Protein AF-A0A495WQ46-F1 (afdb_monomer_lite)

InterPro domains:
  IPR007436 Protein of unknown function DUF485 [PF04341] (13-100)
  IPR052959 Inner membrane-associated protein [PTHR38598] (6-103)

pLDDT: mean 81.89, std 11.12, range [49.69, 96.56]

Radius of gyration: 21.95 Å; chains: 1; bounding box: 47×29×58 Å

Structure (mmCIF, N/CA/C/O backbone):
data_AF-A0A495WQ46-F1
#
_entry.id   AF-A0A495WQ46-F1
#
loop_
_atom_site.group_PDB
_atom_site.id
_atom_site.type_symbol
_atom_site.label_atom_id
_atom_site.label_alt_id
_atom_site.label_comp_id
_atom_site.label_asym_id
_atom_site.label_entity_id
_atom_site.label_seq_id
_atom_site.pdbx_PDB_ins_code
_atom_site.Cartn_x
_atom_site.Cartn_y
_atom_site.Cartn_z
_atom_site.occupancy
_atom_site.B_iso_or_equiv
_atom_site.auth_seq_id
_atom_site.auth_comp_id
_atom_site.auth_asym_id
_atom_site.auth_atom_id
_atom_site.pdbx_PDB_model_num
ATOM 1 N N . MET A 1 1 ? -8.419 -18.572 33.344 1.00 51.59 1 MET A N 1
ATOM 2 C CA . MET A 1 1 ? -8.522 -18.480 31.866 1.00 51.59 1 MET A CA 1
ATOM 3 C C . MET A 1 1 ? -9.940 -18.219 31.324 1.00 51.59 1 MET A C 1
ATOM 5 O O . MET A 1 1 ? -10.036 -17.599 30.276 1.00 51.59 1 MET A O 1
ATOM 9 N N . GLN A 1 2 ? -11.040 -18.607 31.992 1.00 49.69 2 GLN A N 1
ATOM 10 C CA . GLN A 1 2 ? -12.401 -18.527 31.410 1.00 49.69 2 GLN A CA 1
ATOM 11 C C . GLN A 1 2 ? -13.018 -17.119 31.229 1.00 49.69 2 GLN A C 1
ATOM 13 O O . GLN A 1 2 ? -13.792 -16.928 30.295 1.00 49.69 2 GLN A O 1
ATOM 18 N N . LYS A 1 3 ? -12.662 -16.110 32.044 1.00 53.28 3 LYS A N 1
ATOM 19 C CA . LYS A 1 3 ? -13.235 -14.746 31.923 1.00 53.28 3 LYS A CA 1
ATOM 20 C C . LYS A 1 3 ? -12.936 -14.064 30.579 1.00 53.28 3 LYS A C 1
ATOM 22 O O . LYS A 1 3 ? -13.761 -13.303 30.086 1.00 53.28 3 LYS A O 1
ATOM 27 N N . HIS A 1 4 ? -11.786 -14.353 29.968 1.00 53.28 4 HIS A N 1
ATOM 28 C CA . HIS A 1 4 ? -11.413 -13.738 28.692 1.00 53.28 4 HIS A CA 1
ATOM 29 C C . HIS A 1 4 ? -12.224 -14.308 27.525 1.00 53.28 4 HIS A C 1
ATOM 31 O O . HIS A 1 4 ? -12.697 -13.541 26.697 1.00 53.28 4 HIS A O 1
ATOM 37 N N . ALA A 1 5 ? -12.450 -15.626 27.484 1.00 58.25 5 ALA A N 1
ATOM 38 C CA .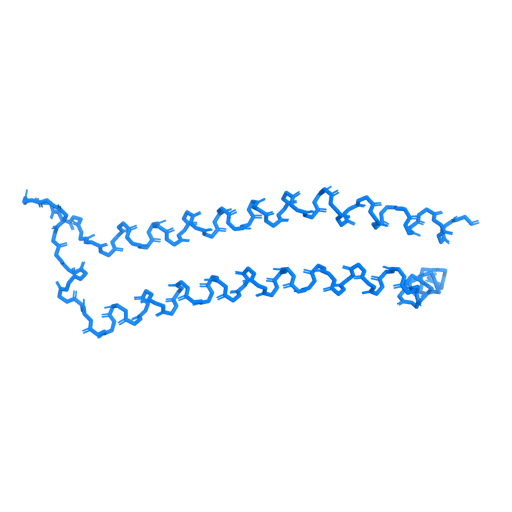 ALA A 1 5 ? -13.194 -16.272 26.400 1.00 58.25 5 ALA A CA 1
ATOM 39 C C . ALA A 1 5 ? -14.667 -15.825 26.344 1.00 58.25 5 ALA A C 1
ATOM 41 O O . ALA A 1 5 ? -15.176 -15.539 25.262 1.00 58.25 5 ALA A O 1
ATOM 42 N N . ALA A 1 6 ? -15.319 -15.685 27.505 1.00 59.06 6 ALA A N 1
ATOM 43 C CA . ALA A 1 6 ? -16.690 -15.178 27.594 1.00 59.06 6 ALA A CA 1
ATOM 44 C C . ALA A 1 6 ? -16.796 -13.712 27.129 1.00 59.06 6 ALA A C 1
ATOM 46 O O . ALA A 1 6 ? -17.683 -13.375 26.349 1.00 59.06 6 ALA A O 1
ATOM 47 N N . SER A 1 7 ? -15.834 -12.866 27.517 1.00 68.69 7 SER A N 1
ATOM 48 C CA . SER A 1 7 ? -15.785 -11.462 27.090 1.00 68.69 7 SER A CA 1
ATOM 49 C C . SER A 1 7 ? -15.496 -11.321 25.585 1.00 68.69 7 SER A C 1
ATOM 51 O O . SER A 1 7 ? -16.098 -10.487 24.913 1.00 68.69 7 SER A O 1
ATOM 53 N N . TYR A 1 8 ? -14.653 -12.189 25.010 1.00 68.06 8 TYR A N 1
ATOM 54 C CA . TYR A 1 8 ? -14.420 -12.233 23.561 1.00 68.06 8 TYR A CA 1
ATOM 55 C C . TYR A 1 8 ? -15.681 -12.604 22.776 1.00 68.06 8 TYR A C 1
ATOM 57 O O . TYR A 1 8 ? -15.971 -11.948 21.776 1.00 68.06 8 TYR A O 1
ATOM 65 N N . ALA A 1 9 ? -16.433 -13.618 23.216 1.00 72.62 9 ALA A N 1
ATOM 66 C CA . ALA A 1 9 ? -17.689 -14.008 22.574 1.00 72.62 9 ALA A CA 1
ATOM 67 C C . ALA A 1 9 ? -18.717 -12.860 22.607 1.00 72.62 9 ALA A C 1
ATOM 69 O O . ALA A 1 9 ? -19.277 -12.515 21.569 1.00 72.62 9 ALA A O 1
ATOM 70 N N . GLN A 1 10 ? -18.854 -12.181 23.750 1.00 71.44 10 GLN A N 1
ATOM 71 C CA . GLN A 1 10 ? -19.751 -11.030 23.924 1.00 71.44 10 GLN A CA 1
ATOM 72 C C . GLN A 1 10 ? -19.376 -9.823 23.047 1.00 71.44 10 GLN A C 1
ATOM 74 O O . GLN A 1 10 ? -20.253 -9.163 22.491 1.00 71.44 10 GLN A O 1
ATOM 79 N N . ILE A 1 11 ? -18.080 -9.538 22.869 1.00 71.00 11 ILE A N 1
ATOM 80 C CA . ILE A 1 11 ? -17.620 -8.488 21.940 1.00 71.00 11 ILE A CA 1
ATOM 81 C C . ILE A 1 11 ? -17.944 -8.876 20.494 1.00 71.00 11 ILE A C 1
ATOM 83 O O . ILE A 1 11 ? -18.343 -8.028 19.699 1.00 71.00 11 ILE A O 1
ATOM 87 N N . ARG A 1 12 ? -17.782 -10.156 20.145 1.00 71.25 12 ARG A N 1
ATOM 88 C CA . ARG A 1 12 ? -17.995 -10.660 18.784 1.00 71.25 12 ARG A CA 1
ATOM 89 C C . ARG A 1 12 ? -19.472 -10.697 18.393 1.00 71.25 12 ARG A C 1
ATOM 91 O O . ARG A 1 12 ? -19.781 -10.461 17.229 1.00 71.25 12 ARG A O 1
ATOM 98 N N . GLU A 1 13 ? -20.366 -10.969 19.335 1.00 76.94 13 GLU A N 1
ATOM 99 C CA . GLU A 1 13 ? -21.819 -10.948 19.116 1.00 76.94 13 GLU A CA 1
ATOM 100 C C . GLU A 1 13 ? -22.404 -9.529 19.112 1.00 76.94 13 GLU A C 1
ATOM 102 O O . GLU A 1 13 ? -23.535 -9.329 18.675 1.00 76.94 13 GLU A O 1
ATOM 107 N N . ASN A 1 14 ? -21.634 -8.516 19.528 1.00 76.38 14 ASN A N 1
ATOM 108 C CA . ASN A 1 14 ? -22.106 -7.139 19.525 1.00 76.38 14 ASN A CA 1
ATOM 109 C C . ASN A 1 14 ? -22.301 -6.622 18.078 1.00 76.38 14 ASN A C 1
ATOM 111 O O . ASN A 1 14 ? -21.327 -6.517 17.318 1.00 76.38 14 ASN A O 1
ATOM 115 N N . PRO A 1 15 ? -23.523 -6.212 17.684 1.00 78.94 15 PRO A N 1
ATOM 116 C CA . PRO A 1 15 ? -23.812 -5.759 16.323 1.00 78.94 15 PRO A CA 1
ATOM 117 C C . PRO A 1 15 ? -23.015 -4.509 15.920 1.00 78.94 15 PRO A C 1
ATOM 119 O O . PRO A 1 15 ? -22.688 -4.344 14.743 1.00 78.94 15 PRO A O 1
ATOM 122 N N . ARG A 1 16 ? -22.619 -3.653 16.878 1.00 75.81 16 ARG A N 1
ATOM 123 C CA . ARG A 1 16 ? -21.731 -2.508 16.605 1.00 75.81 16 ARG A CA 1
ATOM 124 C C . ARG A 1 16 ? -20.320 -2.949 16.224 1.00 75.81 16 ARG A C 1
ATOM 126 O O . ARG A 1 16 ? -19.726 -2.364 15.323 1.00 75.81 16 ARG A O 1
ATOM 133 N N . PHE A 1 17 ? -19.800 -3.999 16.861 1.00 77.44 17 PHE A N 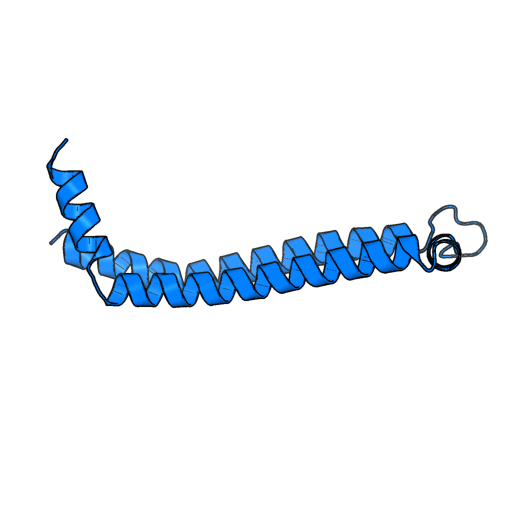1
ATOM 134 C CA . PHE A 1 17 ? -18.484 -4.546 16.533 1.00 77.44 17 PHE A CA 1
ATOM 135 C C . PHE A 1 17 ? -18.476 -5.183 15.140 1.00 77.44 17 PHE A C 1
ATOM 137 O O . PHE A 1 17 ? -17.560 -4.942 14.356 1.00 77.44 17 PHE A O 1
ATOM 144 N N . GLN A 1 18 ? -19.530 -5.923 14.788 1.00 80.12 18 GLN A N 1
ATOM 145 C CA . GLN A 1 18 ? -19.681 -6.504 13.450 1.00 80.12 18 GLN A CA 1
ATOM 146 C C . GLN A 1 18 ? -19.775 -5.428 12.355 1.00 80.12 18 GLN A C 1
ATOM 148 O O . GLN A 1 18 ? -19.094 -5.526 11.332 1.00 80.12 18 GLN A O 1
ATOM 153 N N . ALA A 1 19 ? -20.542 -4.355 12.586 1.00 82.81 19 ALA A N 1
ATOM 154 C CA . ALA A 1 19 ? -20.621 -3.225 11.660 1.00 82.81 19 ALA A CA 1
ATOM 155 C C . ALA A 1 19 ? -19.256 -2.534 11.467 1.00 82.81 19 ALA A C 1
ATOM 157 O O . ALA A 1 19 ? -18.873 -2.218 10.336 1.00 82.81 19 ALA A O 1
ATOM 158 N N . LEU A 1 20 ? -18.495 -2.355 12.552 1.00 81.19 20 LEU A N 1
ATOM 159 C CA . LEU A 1 20 ? -17.146 -1.790 12.524 1.00 81.19 20 LEU A CA 1
ATOM 160 C C . LEU A 1 20 ? -16.173 -2.667 11.716 1.00 81.19 20 LEU A C 1
ATOM 162 O O . LEU A 1 20 ? -15.461 -2.166 10.841 1.00 81.19 20 LEU A O 1
ATOM 166 N N . VAL A 1 21 ? -16.173 -3.984 11.955 1.00 83.50 21 VAL A N 1
ATOM 167 C CA . VAL A 1 21 ? -15.349 -4.943 11.199 1.00 83.50 21 VAL A CA 1
ATOM 168 C C . VAL A 1 21 ? -15.715 -4.925 9.714 1.00 83.50 21 VAL A C 1
ATOM 170 O O . VAL A 1 21 ? -14.819 -4.895 8.872 1.00 83.50 21 VAL A O 1
ATOM 173 N N . GLY A 1 22 ? -17.007 -4.872 9.380 1.00 83.12 22 GLY A N 1
ATOM 174 C CA . GLY A 1 22 ? -17.483 -4.779 7.999 1.00 83.12 22 GLY A CA 1
ATOM 175 C C . GLY A 1 22 ? -16.987 -3.522 7.280 1.00 83.12 22 GLY A C 1
ATOM 176 O O . GLY A 1 22 ? -16.436 -3.615 6.179 1.00 83.12 22 GLY A O 1
ATOM 177 N N . LYS A 1 23 ? -17.106 -2.347 7.916 1.00 83.75 23 LYS A N 1
ATOM 178 C CA . LYS A 1 23 ? -16.588 -1.081 7.366 1.00 83.75 23 LYS A CA 1
ATOM 179 C C . LYS A 1 23 ? -15.076 -1.144 7.143 1.00 83.75 23 LYS A C 1
ATOM 181 O O . LYS A 1 23 ? -14.599 -0.784 6.064 1.00 83.75 23 LYS A O 1
ATOM 186 N N . ARG A 1 24 ? -14.327 -1.635 8.138 1.00 85.94 24 ARG A N 1
ATOM 187 C CA . ARG A 1 24 ? -12.866 -1.759 8.055 1.00 85.94 24 ARG A CA 1
ATOM 188 C C . ARG A 1 24 ? -12.448 -2.713 6.942 1.00 85.94 24 ARG A C 1
ATOM 190 O O . ARG A 1 24 ? -11.581 -2.363 6.147 1.00 85.94 24 ARG A O 1
ATOM 197 N N . ASN A 1 25 ? -13.084 -3.881 6.850 1.00 86.81 25 ASN A N 1
ATOM 198 C CA . ASN A 1 25 ? -12.767 -4.876 5.829 1.00 86.81 25 ASN A CA 1
ATOM 199 C C . ASN A 1 25 ? -13.066 -4.368 4.423 1.00 86.81 25 ASN A C 1
ATOM 201 O O . ASN A 1 25 ? -12.234 -4.546 3.542 1.00 86.81 25 ASN A O 1
ATOM 205 N N . AR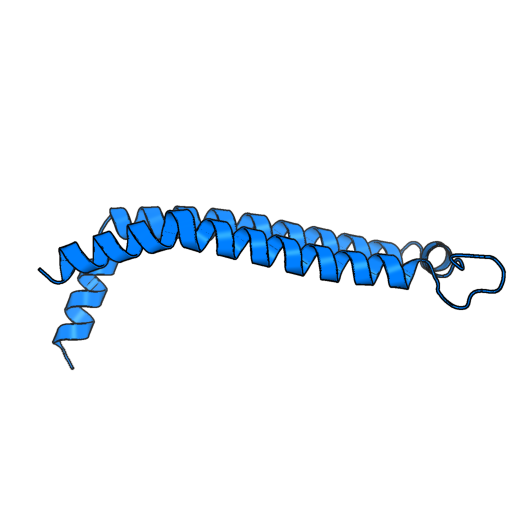G A 1 26 ? -14.200 -3.690 4.199 1.00 88.62 26 ARG A N 1
ATOM 206 C CA . ARG A 1 26 ? -14.512 -3.119 2.879 1.00 88.62 26 ARG A CA 1
ATOM 207 C C . ARG A 1 26 ? -13.455 -2.104 2.446 1.00 88.62 26 ARG A C 1
ATOM 209 O O . ARG A 1 26 ? -13.040 -2.100 1.291 1.00 88.62 26 ARG A O 1
ATOM 216 N N . TYR A 1 27 ? -13.001 -1.272 3.379 1.00 88.06 27 TYR A N 1
ATOM 217 C CA . TYR A 1 27 ? -11.963 -0.285 3.113 1.00 88.06 27 TYR A CA 1
ATOM 218 C C . TYR A 1 27 ? -10.594 -0.933 2.855 1.00 88.06 27 TYR A C 1
ATOM 220 O O . TYR A 1 27 ? -9.935 -0.614 1.868 1.00 88.06 27 TYR A O 1
ATOM 228 N N . ALA A 1 28 ? -10.198 -1.898 3.690 1.00 88.88 28 ALA A N 1
ATOM 229 C CA . ALA A 1 28 ? -8.965 -2.659 3.511 1.00 88.88 28 ALA A CA 1
ATOM 230 C C . ALA A 1 28 ? -8.956 -3.420 2.176 1.00 88.88 28 ALA A C 1
ATOM 232 O O . ALA A 1 28 ? -7.950 -3.419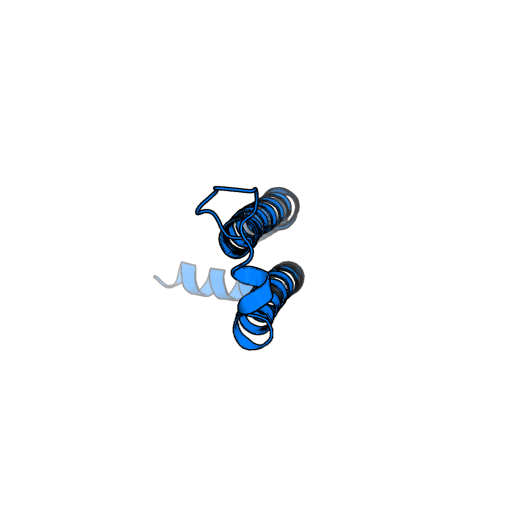 1.468 1.00 88.88 28 ALA A O 1
ATOM 233 N N . PHE A 1 29 ? -10.089 -4.017 1.800 1.00 92.56 29 PHE A N 1
ATOM 234 C CA . PHE A 1 29 ? -10.250 -4.725 0.536 1.00 92.56 29 PHE A CA 1
ATOM 235 C C . PHE A 1 29 ? -10.128 -3.782 -0.663 1.00 92.56 29 PHE A C 1
ATOM 237 O O . PHE A 1 29 ? -9.424 -4.107 -1.612 1.00 92.56 29 PHE A O 1
ATOM 244 N N . ALA A 1 30 ? -10.735 -2.592 -0.607 1.00 92.00 30 ALA A N 1
ATOM 245 C CA . ALA A 1 30 ? -10.613 -1.599 -1.674 1.00 92.00 30 ALA A CA 1
ATOM 246 C C . ALA A 1 30 ? -9.154 -1.154 -1.894 1.00 92.00 30 ALA A C 1
ATOM 248 O O . ALA A 1 30 ? -8.687 -1.109 -3.030 1.00 92.00 30 ALA A O 1
ATOM 249 N N . LEU A 1 31 ? -8.411 -0.881 -0.816 1.00 90.94 31 LEU A N 1
ATOM 250 C CA . LEU A 1 31 ? -6.990 -0.526 -0.912 1.00 90.94 31 LEU A CA 1
ATOM 251 C C . LEU A 1 31 ? -6.130 -1.699 -1.396 1.00 90.94 31 LEU A C 1
ATOM 253 O O . LEU A 1 31 ? -5.225 -1.503 -2.204 1.00 90.94 31 LEU A O 1
ATOM 257 N N . SER A 1 32 ? -6.440 -2.917 -0.946 1.00 91.81 32 SER A N 1
ATOM 258 C CA . SER A 1 32 ? -5.755 -4.134 -1.397 1.00 91.81 32 SER A CA 1
ATOM 259 C C . SER A 1 32 ? -5.971 -4.362 -2.891 1.00 91.81 32 SER A C 1
ATOM 261 O O . SER A 1 32 ? -5.009 -4.594 -3.617 1.00 91.81 32 SER A O 1
ATOM 263 N N . ALA A 1 33 ? -7.210 -4.222 -3.373 1.00 94.56 33 ALA A N 1
ATOM 264 C CA . ALA A 1 33 ? -7.529 -4.305 -4.793 1.00 94.56 33 ALA A CA 1
ATOM 265 C C . ALA A 1 33 ? -6.754 -3.255 -5.601 1.00 94.56 33 ALA A C 1
ATOM 267 O O . ALA A 1 33 ? -6.247 -3.563 -6.674 1.00 94.56 33 ALA A O 1
ATOM 268 N N . LEU A 1 34 ? -6.589 -2.041 -5.068 1.00 95.06 34 LEU A N 1
ATOM 269 C CA . LEU A 1 34 ? -5.827 -0.986 -5.734 1.00 95.06 34 LEU A CA 1
ATOM 270 C C . LEU A 1 34 ? -4.335 -1.335 -5.864 1.00 95.06 34 LEU A C 1
ATOM 272 O O . LEU A 1 34 ? -3.765 -1.155 -6.940 1.00 95.06 34 LEU A O 1
ATOM 276 N N . ILE A 1 35 ? -3.718 -1.889 -4.813 1.00 93.38 35 ILE A N 1
ATOM 277 C CA . ILE A 1 35 ? -2.332 -2.390 -4.869 1.00 93.38 35 ILE A CA 1
ATOM 278 C C . ILE A 1 35 ? -2.209 -3.523 -5.886 1.00 93.38 35 ILE A C 1
ATOM 280 O O . ILE A 1 35 ? -1.297 -3.502 -6.711 1.00 93.38 35 ILE A O 1
ATOM 284 N N . VAL A 1 36 ? -3.130 -4.489 -5.852 1.00 95.19 36 VAL A N 1
ATOM 285 C CA . VAL A 1 36 ? -3.147 -5.619 -6.790 1.00 95.19 36 VAL A CA 1
ATOM 286 C C . VAL A 1 36 ? -3.237 -5.111 -8.227 1.00 95.19 36 VAL A C 1
ATOM 288 O O . VAL A 1 36 ? -2.412 -5.487 -9.054 1.00 95.19 36 VAL A O 1
ATOM 291 N N . CYS A 1 37 ? -4.164 -4.198 -8.524 1.00 96.00 37 CYS A N 1
ATOM 292 C CA . CYS A 1 37 ? -4.293 -3.599 -9.851 1.00 96.00 37 CYS A CA 1
ATOM 293 C C . CYS A 1 37 ? -3.011 -2.882 -10.294 1.00 96.00 37 CYS A C 1
ATOM 295 O O . CYS A 1 37 ? -2.587 -3.053 -11.438 1.00 96.00 37 CYS A O 1
ATOM 297 N N . ALA A 1 38 ? -2.368 -2.115 -9.408 1.00 93.81 38 ALA A N 1
ATOM 298 C CA . ALA A 1 38 ? -1.111 -1.435 -9.718 1.00 93.81 38 ALA A CA 1
ATOM 299 C C . ALA A 1 38 ? 0.018 -2.434 -10.034 1.00 93.81 38 ALA A C 1
ATOM 301 O O . ALA A 1 38 ? 0.720 -2.278 -11.034 1.00 93.81 38 ALA A O 1
ATOM 302 N N . TYR A 1 39 ? 0.148 -3.496 -9.235 1.00 93.69 39 TYR A N 1
ATOM 303 C CA . TYR A 1 39 ? 1.144 -4.549 -9.443 1.00 93.69 39 TYR A CA 1
ATOM 304 C C . TYR A 1 39 ? 0.920 -5.318 -10.744 1.00 93.69 39 TYR A C 1
ATOM 306 O O . TYR A 1 39 ? 1.854 -5.496 -11.523 1.00 93.69 39 TYR A O 1
ATOM 314 N N . PHE A 1 40 ? -0.316 -5.745 -11.013 1.00 95.31 40 PHE A N 1
ATOM 315 C CA . PHE A 1 40 ? -0.642 -6.435 -12.260 1.00 95.31 40 PHE A CA 1
ATOM 316 C C . PHE A 1 40 ? -0.406 -5.537 -13.470 1.00 95.31 40 PHE A C 1
ATOM 318 O O . PHE A 1 40 ? 0.162 -6.000 -14.452 1.00 95.31 40 PHE A O 1
ATOM 325 N N . SER A 1 41 ? -0.759 -4.252 -13.387 1.00 92.31 41 SER A N 1
ATOM 326 C CA . SER A 1 41 ? -0.483 -3.291 -14.462 1.00 92.31 41 SER A CA 1
ATOM 327 C C . SER A 1 41 ? 1.012 -3.210 -14.769 1.00 92.31 41 SER A C 1
ATOM 329 O O . SER A 1 41 ? 1.398 -3.226 -15.933 1.00 92.31 41 SER A O 1
ATOM 331 N N . TYR A 1 42 ? 1.859 -3.188 -13.737 1.00 90.81 42 TYR A N 1
ATOM 332 C CA . TYR A 1 42 ? 3.314 -3.180 -13.889 1.00 90.81 42 TYR A CA 1
ATOM 333 C C . TYR A 1 42 ? 3.855 -4.473 -14.505 1.00 90.81 42 TYR A C 1
ATOM 335 O O . TYR A 1 42 ? 4.621 -4.418 -15.464 1.00 90.81 42 TYR A O 1
ATOM 343 N N . ILE A 1 43 ? 3.411 -5.633 -14.013 1.00 92.56 43 ILE A N 1
ATOM 344 C CA . ILE A 1 43 ? 3.810 -6.942 -14.553 1.00 92.56 43 ILE A CA 1
ATOM 345 C C . ILE A 1 43 ? 3.396 -7.071 -16.024 1.00 92.56 43 ILE A C 1
ATOM 347 O O . ILE A 1 43 ? 4.196 -7.498 -16.853 1.00 92.56 43 ILE A O 1
ATOM 351 N N . LEU A 1 44 ? 2.171 -6.663 -16.364 1.00 92.88 44 LEU A N 1
ATOM 352 C CA . LEU A 1 44 ? 1.675 -6.658 -17.741 1.00 92.88 44 LEU A CA 1
ATOM 353 C C . LEU A 1 44 ? 2.521 -5.737 -18.629 1.00 92.88 44 LEU A C 1
ATOM 355 O O . LEU A 1 44 ? 2.860 -6.115 -19.748 1.00 92.88 44 LEU A O 1
ATOM 359 N N . LEU A 1 45 ? 2.910 -4.557 -18.137 1.00 90.00 45 LEU A N 1
ATOM 360 C CA . LEU A 1 45 ? 3.770 -3.638 -18.884 1.00 90.00 45 LEU A CA 1
ATOM 361 C C . LEU A 1 45 ? 5.145 -4.253 -19.178 1.00 90.00 45 LEU A C 1
ATOM 363 O O . LEU A 1 45 ? 5.606 -4.182 -20.316 1.00 90.00 45 LEU A O 1
ATOM 367 N N . ILE A 1 46 ? 5.754 -4.912 -18.185 1.00 87.94 46 ILE A N 1
ATOM 368 C CA . ILE A 1 46 ? 7.025 -5.635 -18.348 1.00 87.94 46 ILE A CA 1
ATOM 369 C C . ILE A 1 46 ? 6.877 -6.753 -19.383 1.00 87.94 46 ILE A C 1
ATOM 371 O O . ILE A 1 46 ? 7.728 -6.898 -20.256 1.00 87.94 46 ILE A O 1
ATOM 375 N N . ALA A 1 47 ? 5.801 -7.537 -19.293 1.00 91.25 47 ALA A N 1
ATOM 376 C CA . ALA A 1 47 ? 5.602 -8.716 -20.129 1.00 91.25 47 ALA A CA 1
ATOM 377 C C . ALA A 1 47 ? 5.297 -8.369 -21.596 1.00 91.25 47 ALA A C 1
ATOM 379 O O . ALA A 1 47 ? 5.830 -9.001 -22.503 1.00 91.25 47 ALA A O 1
ATOM 380 N N . PHE A 1 48 ? 4.444 -7.370 -21.845 1.00 91.06 48 PHE A N 1
ATOM 381 C CA . PHE A 1 48 ? 3.969 -7.038 -23.194 1.00 91.06 48 PHE A CA 1
ATOM 382 C C . PHE A 1 48 ? 4.757 -5.919 -23.883 1.00 91.06 48 PHE A C 1
ATOM 384 O O . PHE A 1 48 ? 4.651 -5.757 -25.106 1.00 91.06 48 PHE A O 1
ATOM 391 N N . ARG A 1 49 ? 5.478 -5.089 -23.118 1.00 88.06 49 ARG A N 1
ATOM 392 C CA . ARG A 1 49 ? 6.212 -3.915 -23.618 1.00 88.06 49 ARG A CA 1
ATOM 393 C C . ARG A 1 49 ? 7.586 -3.746 -22.939 1.00 88.06 49 ARG A C 1
ATOM 395 O O . ARG A 1 49 ? 7.903 -2.639 -22.490 1.00 88.06 49 ARG A O 1
ATOM 402 N N . PRO A 1 50 ? 8.441 -4.787 -22.923 1.00 82.00 50 PRO A N 1
ATOM 403 C CA . PRO A 1 50 ? 9.770 -4.695 -22.317 1.00 82.00 50 PRO A CA 1
ATOM 404 C C . PRO A 1 50 ? 10.629 -3.604 -22.973 1.00 82.00 50 PRO A C 1
ATOM 406 O O . PRO A 1 50 ? 11.297 -2.851 -22.269 1.00 82.00 50 PRO A O 1
ATOM 409 N N . ASP A 1 51 ? 10.525 -3.422 -24.295 1.00 81.94 51 ASP A N 1
ATOM 410 C CA . ASP A 1 51 ? 11.272 -2.392 -25.034 1.00 81.94 51 ASP A CA 1
ATOM 411 C C . ASP A 1 51 ? 10.929 -0.972 -24.584 1.00 81.94 51 ASP A C 1
ATOM 413 O O . ASP A 1 51 ? 11.765 -0.074 -24.628 1.00 81.94 51 ASP A O 1
ATOM 417 N N . TRP A 1 52 ? 9.684 -0.750 -24.153 1.00 79.69 52 TRP A N 1
ATOM 418 C CA . TRP A 1 52 ? 9.232 0.547 -23.660 1.00 79.69 52 TRP A CA 1
ATOM 419 C C . TRP A 1 52 ? 9.800 0.822 -22.267 1.00 79.69 52 TRP A C 1
ATOM 421 O O . TRP A 1 52 ? 10.234 1.937 -21.992 1.00 79.69 52 TRP A O 1
ATOM 431 N N . MET A 1 53 ? 9.872 -0.206 -21.418 1.00 79.56 53 MET A N 1
ATOM 432 C CA . MET A 1 53 ? 10.477 -0.105 -20.087 1.00 79.56 53 MET A CA 1
ATOM 433 C C . MET A 1 53 ? 12.002 -0.026 -20.121 1.00 79.56 53 MET A C 1
ATOM 435 O O . MET A 1 53 ? 12.585 0.556 -19.210 1.00 79.56 53 MET A O 1
ATOM 439 N N . ALA A 1 54 ? 12.635 -0.559 -21.169 1.00 78.88 54 ALA A N 1
ATOM 440 C CA . ALA A 1 54 ? 14.075 -0.491 -21.399 1.00 78.88 54 ALA A CA 1
ATOM 441 C C . ALA A 1 54 ? 14.547 0.875 -21.927 1.00 78.88 54 ALA A C 1
ATOM 443 O O . ALA A 1 54 ? 15.752 1.121 -21.977 1.00 78.88 54 ALA A O 1
ATOM 444 N N . ARG A 1 55 ? 13.628 1.780 -22.300 1.00 81.69 55 ARG A N 1
ATOM 445 C CA . ARG A 1 55 ? 14.005 3.113 -22.783 1.00 81.69 55 ARG A CA 1
ATOM 446 C C . ARG A 1 55 ? 14.721 3.890 -21.676 1.00 81.69 55 ARG A C 1
ATOM 448 O O . ARG A 1 55 ? 14.187 3.978 -20.563 1.00 81.69 55 ARG A O 1
ATOM 455 N N . PRO A 1 56 ? 15.897 4.468 -21.968 1.00 81.62 56 PRO A N 1
ATOM 456 C CA . PRO A 1 56 ? 16.608 5.301 -21.014 1.00 81.62 56 PRO A CA 1
ATOM 457 C C . PRO A 1 56 ? 15.814 6.582 -20.746 1.00 81.62 56 PRO A C 1
ATOM 459 O O . PRO A 1 56 ? 15.199 7.150 -21.650 1.00 81.62 56 PRO A O 1
ATOM 462 N N . LEU A 1 57 ? 15.826 7.032 -19.493 1.00 76.12 57 LEU A N 1
ATOM 463 C CA . LEU A 1 57 ? 15.081 8.213 -19.048 1.00 76.12 57 LEU A CA 1
ATOM 464 C C . LEU A 1 57 ? 15.648 9.521 -19.634 1.00 76.12 57 LEU A C 1
ATOM 466 O O . LEU A 1 57 ? 14.910 10.478 -19.849 1.00 76.12 57 LEU A O 1
ATOM 470 N N . ALA A 1 58 ? 16.954 9.547 -19.910 1.00 75.12 58 ALA A N 1
ATOM 471 C CA . ALA A 1 58 ? 17.667 10.645 -20.553 1.00 75.12 58 ALA A CA 1
ATOM 472 C C . ALA A 1 58 ? 18.814 10.102 -21.422 1.00 75.12 58 ALA A C 1
ATOM 474 O O . ALA A 1 58 ? 19.318 9.000 -21.184 1.00 75.12 58 ALA A O 1
ATOM 475 N N . ALA A 1 59 ? 19.240 10.875 -22.426 1.00 69.81 59 ALA A N 1
ATOM 476 C CA . ALA A 1 59 ? 20.353 10.496 -23.294 1.00 69.81 59 ALA A CA 1
ATOM 477 C C . ALA A 1 59 ? 21.639 10.289 -22.468 1.00 69.81 59 ALA A C 1
ATOM 479 O O . ALA A 1 59 ? 22.066 11.186 -21.746 1.00 69.81 59 ALA A O 1
ATOM 480 N N . GLY A 1 60 ? 22.235 9.094 -22.559 1.00 71.31 60 GLY A N 1
ATOM 481 C CA . GLY A 1 60 ? 23.443 8.712 -21.814 1.00 71.31 60 GLY A CA 1
ATOM 482 C C . GLY A 1 60 ? 23.204 8.143 -20.408 1.00 71.31 60 GLY A C 1
ATOM 483 O O . GLY A 1 60 ? 24.166 7.790 -19.731 1.00 71.31 60 GLY A O 1
ATOM 484 N N . MET A 1 61 ? 21.952 8.022 -19.958 1.00 76.00 61 MET A N 1
ATOM 485 C CA . MET A 1 61 ? 21.626 7.492 -18.631 1.00 76.00 61 MET A CA 1
ATOM 486 C C . MET A 1 61 ? 21.375 5.977 -18.671 1.00 76.00 61 MET A C 1
ATOM 488 O O . MET A 1 61 ? 20.684 5.479 -19.556 1.00 76.00 61 MET A O 1
ATOM 492 N N . THR A 1 62 ? 21.881 5.241 -17.677 1.00 74.75 62 THR A N 1
ATOM 493 C CA . THR A 1 62 ? 21.619 3.796 -17.503 1.00 74.75 62 THR A CA 1
ATOM 494 C C . THR A 1 62 ? 20.283 3.503 -16.811 1.00 74.75 62 THR A C 1
ATOM 496 O O . THR A 1 62 ? 19.836 2.357 -16.794 1.00 74.75 62 THR A O 1
ATOM 499 N N . ILE A 1 63 ? 19.629 4.528 -16.248 1.00 75.19 63 ILE A N 1
ATOM 500 C CA . ILE A 1 63 ? 18.308 4.406 -15.624 1.00 75.19 63 ILE A CA 1
ATOM 501 C C . ILE A 1 63 ? 17.248 4.316 -16.721 1.00 75.19 63 ILE A C 1
ATOM 503 O O . ILE A 1 63 ? 17.045 5.252 -17.498 1.00 75.19 63 ILE A O 1
ATOM 507 N N . ASN A 1 64 ? 16.559 3.183 -16.752 1.00 84.00 64 ASN A N 1
ATOM 508 C CA . ASN A 1 64 ? 15.458 2.915 -17.662 1.00 84.00 64 ASN A CA 1
ATOM 509 C C . ASN A 1 64 ? 14.108 3.301 -17.028 1.00 84.00 64 ASN A C 1
ATOM 511 O O . ASN A 1 64 ? 13.994 3.432 -15.807 1.00 84.00 64 ASN A O 1
ATOM 515 N N . LEU A 1 65 ? 13.075 3.495 -17.853 1.00 83.81 65 LEU A N 1
ATOM 516 C CA . LEU A 1 65 ? 11.725 3.872 -17.400 1.00 83.81 65 LEU A CA 1
ATOM 517 C C . LEU A 1 65 ? 11.122 2.887 -16.384 1.00 83.81 65 LEU A C 1
ATOM 519 O O . LEU A 1 65 ? 10.251 3.270 -15.601 1.00 83.81 65 LEU A O 1
ATOM 523 N N . GLY A 1 66 ? 11.596 1.639 -16.357 1.00 83.62 66 GLY A N 1
ATOM 524 C CA . GLY A 1 66 ? 11.151 0.647 -15.384 1.00 83.62 66 GLY A CA 1
ATOM 525 C C . GLY A 1 66 ? 11.456 1.004 -13.931 1.00 83.62 66 GLY A C 1
ATOM 526 O O . GLY A 1 66 ? 10.606 0.780 -13.069 1.00 83.62 66 GLY A O 1
ATOM 527 N N . ILE A 1 67 ? 12.608 1.621 -13.653 1.00 86.75 67 ILE A N 1
ATOM 528 C CA . ILE A 1 67 ? 13.009 1.969 -12.282 1.00 86.75 67 ILE A CA 1
ATOM 529 C C . ILE A 1 67 ? 12.068 3.025 -11.668 1.00 86.75 67 ILE A C 1
ATOM 531 O O . ILE A 1 67 ? 11.529 2.763 -10.589 1.00 86.75 67 ILE A O 1
ATOM 535 N N . PRO A 1 68 ? 11.785 4.174 -12.320 1.00 88.31 68 PRO A N 1
ATOM 536 C CA . PRO A 1 68 ? 10.798 5.132 -11.822 1.00 88.31 68 PRO A CA 1
ATOM 537 C C . PRO A 1 68 ? 9.401 4.537 -11.637 1.00 88.31 68 PRO A C 1
ATOM 539 O O . PRO A 1 68 ? 8.732 4.864 -10.661 1.00 88.31 68 PRO A O 1
ATOM 542 N N . PHE A 1 69 ? 8.960 3.648 -12.533 1.00 88.81 69 PHE A N 1
ATOM 543 C CA . PHE A 1 69 ? 7.666 2.975 -12.395 1.00 88.81 69 PHE A CA 1
ATOM 544 C C . PHE A 1 69 ? 7.616 2.077 -11.155 1.00 88.81 69 PHE A C 1
ATOM 546 O O . PHE A 1 69 ? 6.677 2.177 -10.365 1.00 88.81 69 PHE A O 1
ATOM 553 N N . GLY A 1 70 ? 8.642 1.246 -10.946 1.00 89.00 70 GLY A N 1
ATOM 554 C CA . GLY A 1 70 ? 8.756 0.415 -9.748 1.00 89.00 70 GLY A CA 1
ATOM 555 C C . GLY A 1 70 ? 8.801 1.257 -8.470 1.00 89.00 70 GLY A C 1
ATOM 556 O O . GLY A 1 70 ? 8.072 0.983 -7.516 1.00 89.00 70 GLY A O 1
ATOM 557 N N . LEU A 1 71 ? 9.580 2.343 -8.472 1.00 93.50 71 LEU A N 1
ATOM 558 C CA . LEU A 1 71 ? 9.625 3.294 -7.360 1.00 93.50 71 LEU A CA 1
ATOM 559 C C . LEU A 1 71 ? 8.257 3.953 -7.116 1.00 93.50 71 LEU A C 1
ATOM 561 O O . LEU A 1 71 ? 7.843 4.110 -5.968 1.00 93.50 71 LEU A O 1
ATOM 565 N N . GLY A 1 72 ? 7.522 4.274 -8.180 1.00 93.50 72 GLY A N 1
ATOM 566 C CA . GLY A 1 72 ? 6.160 4.795 -8.107 1.00 93.50 72 GLY A CA 1
ATOM 567 C C . GLY A 1 72 ? 5.204 3.850 -7.376 1.00 93.50 72 GLY A C 1
ATOM 568 O O . GLY A 1 72 ? 4.416 4.306 -6.550 1.00 93.50 72 GLY A O 1
ATOM 569 N N . ILE A 1 73 ? 5.313 2.536 -7.595 1.00 93.75 73 ILE A N 1
ATOM 570 C CA . ILE A 1 73 ? 4.508 1.527 -6.881 1.00 93.75 73 ILE A CA 1
ATOM 571 C C . ILE A 1 73 ? 4.871 1.482 -5.396 1.00 93.75 73 ILE A C 1
ATOM 573 O O . ILE A 1 73 ? 3.981 1.363 -4.551 1.00 93.75 73 ILE A O 1
ATOM 577 N N . ILE A 1 74 ? 6.157 1.606 -5.055 1.00 94.06 74 ILE A N 1
ATOM 578 C CA . ILE A 1 74 ? 6.604 1.666 -3.656 1.00 94.06 74 ILE A CA 1
ATOM 579 C C . ILE A 1 74 ? 5.991 2.889 -2.970 1.00 94.06 74 ILE A C 1
ATOM 581 O O . ILE A 1 74 ? 5.351 2.754 -1.927 1.00 94.06 74 ILE A O 1
ATOM 585 N N . VAL A 1 75 ? 6.117 4.071 -3.581 1.00 96.56 75 VAL A N 1
ATOM 586 C CA . VAL A 1 75 ? 5.536 5.314 -3.053 1.00 96.56 75 VAL A CA 1
ATOM 587 C C . VAL A 1 75 ? 4.017 5.191 -2.920 1.00 96.56 75 VAL A C 1
ATOM 589 O O . VAL A 1 75 ? 3.468 5.520 -1.870 1.00 96.56 75 VAL A O 1
ATOM 592 N N . LEU A 1 76 ? 3.336 4.651 -3.934 1.00 94.81 76 LEU A N 1
ATOM 593 C CA . LEU A 1 76 ? 1.898 4.389 -3.896 1.00 94.81 76 LEU A CA 1
ATOM 594 C C . LEU A 1 76 ? 1.524 3.476 -2.720 1.00 94.81 76 LEU A C 1
ATOM 596 O O . LEU A 1 76 ? 0.591 3.775 -1.980 1.00 94.81 76 LEU A O 1
ATOM 600 N N . THR A 1 77 ? 2.273 2.397 -2.502 1.00 93.44 77 THR A N 1
ATOM 601 C CA . THR A 1 77 ? 2.032 1.443 -1.409 1.00 93.44 77 THR A CA 1
ATOM 602 C C . THR A 1 77 ? 2.174 2.112 -0.043 1.00 93.44 77 THR A C 1
ATOM 604 O O . THR A 1 77 ? 1.325 1.927 0.835 1.00 93.44 77 THR A O 1
ATOM 607 N N . VAL A 1 78 ? 3.206 2.941 0.134 1.00 94.94 78 VAL A N 1
ATOM 608 C CA . VAL A 1 78 ? 3.407 3.722 1.362 1.00 94.94 78 VAL A CA 1
ATOM 609 C C . VAL A 1 78 ? 2.252 4.702 1.573 1.00 94.94 78 VA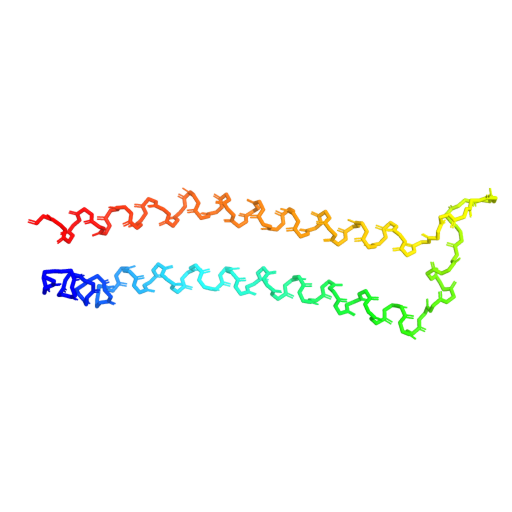L A C 1
ATOM 611 O O . VAL A 1 78 ? 1.701 4.767 2.673 1.00 94.94 78 VAL A O 1
ATOM 614 N N . LEU A 1 79 ? 1.823 5.413 0.526 1.00 95.62 79 LEU A N 1
ATOM 615 C CA . LEU A 1 79 ? 0.705 6.358 0.596 1.00 95.62 79 LEU A CA 1
ATOM 616 C C . LEU A 1 79 ? -0.617 5.674 0.956 1.00 95.62 79 LEU A C 1
ATOM 618 O O . LEU A 1 79 ? -1.340 6.166 1.821 1.00 95.62 79 LEU A O 1
ATOM 622 N N . LEU A 1 80 ? -0.929 4.531 0.343 1.00 92.94 80 LEU A N 1
ATOM 623 C CA . LEU A 1 80 ? -2.146 3.772 0.649 1.00 92.94 80 LEU A CA 1
ATOM 624 C C . LEU A 1 80 ? -2.122 3.230 2.075 1.00 92.94 80 LEU A C 1
ATOM 626 O O . LEU A 1 80 ? -3.140 3.278 2.765 1.00 92.94 80 LEU A O 1
ATOM 630 N N . THR A 1 81 ? -0.959 2.777 2.544 1.00 92.44 81 THR A N 1
ATOM 631 C CA . THR A 1 81 ? -0.776 2.336 3.931 1.00 92.44 81 THR A CA 1
ATOM 632 C C . THR A 1 81 ? -0.981 3.497 4.901 1.00 92.44 81 THR A C 1
ATOM 634 O O . THR A 1 81 ? -1.740 3.373 5.860 1.00 92.44 81 THR A O 1
ATOM 637 N N . ALA A 1 82 ? -0.383 4.661 4.635 1.00 92.38 82 ALA A N 1
ATOM 638 C CA . ALA A 1 82 ? -0.567 5.857 5.453 1.00 92.38 82 ALA A CA 1
ATOM 639 C C . ALA A 1 82 ? -2.032 6.323 5.465 1.00 92.38 82 ALA A C 1
ATOM 641 O O . ALA A 1 82 ? -2.573 6.667 6.518 1.00 92.38 82 ALA A O 1
ATOM 642 N N . LEU A 1 83 ? -2.703 6.287 4.311 1.00 91.44 83 LEU A N 1
ATOM 643 C CA . LEU A 1 83 ? -4.124 6.596 4.185 1.00 91.44 83 LEU A CA 1
ATOM 644 C C . LEU A 1 83 ? -4.983 5.605 4.984 1.00 91.44 83 LEU A C 1
ATOM 646 O O . LEU A 1 83 ? -5.933 6.018 5.654 1.00 91.44 83 LEU A O 1
ATOM 650 N N . TYR A 1 84 ? -4.636 4.316 4.949 1.00 89.25 84 TYR A N 1
ATOM 651 C CA . TYR A 1 84 ? -5.280 3.288 5.758 1.00 89.25 84 TYR A CA 1
ATOM 652 C C . TYR A 1 84 ? -5.140 3.559 7.249 1.00 89.25 84 TYR A C 1
ATOM 654 O O . TYR A 1 84 ? -6.150 3.661 7.943 1.00 89.25 84 TYR A O 1
ATOM 662 N N . VAL A 1 85 ? -3.908 3.745 7.725 1.00 88.19 85 VAL A N 1
ATOM 663 C CA . VAL A 1 85 ? -3.608 4.012 9.137 1.00 88.19 85 VAL A CA 1
ATOM 664 C C . VAL A 1 85 ? -4.317 5.279 9.603 1.00 88.19 85 VAL A C 1
ATOM 666 O O . VAL A 1 85 ? -4.979 5.277 10.636 1.00 88.19 85 VAL A O 1
ATOM 669 N N . ARG A 1 86 ? -4.283 6.357 8.812 1.00 88.69 86 ARG A N 1
ATOM 670 C CA . ARG A 1 86 ? -4.975 7.605 9.157 1.00 88.69 86 ARG A CA 1
ATOM 671 C C . ARG A 1 86 ? -6.488 7.418 9.285 1.00 88.69 86 ARG A C 1
ATOM 673 O O . ARG A 1 86 ? -7.096 8.018 10.171 1.00 88.69 86 ARG A O 1
ATOM 680 N N . ARG A 1 87 ? -7.103 6.620 8.406 1.00 85.19 87 ARG A N 1
ATOM 681 C CA . ARG A 1 87 ? -8.536 6.292 8.472 1.00 85.19 87 ARG A CA 1
ATOM 682 C C . ARG A 1 87 ? -8.839 5.421 9.694 1.00 85.19 87 ARG A C 1
ATOM 684 O O . ARG A 1 87 ? -9.801 5.701 10.404 1.00 85.19 87 ARG A O 1
ATOM 691 N N . ALA A 1 88 ? -7.994 4.428 9.965 1.00 83.75 88 ALA A N 1
ATOM 692 C CA . ALA A 1 88 ? -8.143 3.529 11.100 1.00 83.75 88 ALA A CA 1
ATOM 693 C C . ALA A 1 88 ? -8.062 4.257 12.441 1.00 83.75 88 ALA A C 1
ATOM 695 O O . ALA A 1 88 ? -8.984 4.141 13.246 1.00 83.75 88 ALA A O 1
ATOM 696 N N . ASN A 1 89 ? -7.057 5.112 12.610 1.00 82.94 89 ASN A N 1
ATOM 697 C CA . ASN A 1 89 ? -6.863 5.880 13.836 1.00 82.94 89 ASN A CA 1
ATOM 698 C C . ASN A 1 89 ? -8.002 6.882 14.093 1.00 82.94 89 ASN A C 1
ATOM 700 O O . ASN A 1 89 ? -8.265 7.243 15.236 1.00 82.94 89 ASN A O 1
ATOM 704 N N . ARG A 1 90 ? -8.662 7.382 13.036 1.00 79.06 90 ARG A N 1
ATOM 705 C CA . ARG A 1 90 ? -9.727 8.392 13.158 1.00 79.06 90 ARG A CA 1
ATOM 706 C C . ARG A 1 90 ? -11.118 7.813 13.359 1.00 79.06 90 ARG A C 1
ATOM 708 O O . ARG A 1 90 ? -11.914 8.439 14.045 1.00 79.06 90 ARG A O 1
ATOM 715 N N . GLU A 1 91 ? -11.429 6.685 12.730 1.00 76.00 91 GLU A N 1
ATOM 716 C CA . GLU A 1 91 ? -12.794 6.143 12.728 1.00 76.00 91 GLU A CA 1
ATOM 717 C C . GLU A 1 91 ? -12.888 4.812 13.468 1.00 76.00 91 GLU A C 1
ATOM 719 O O . GLU A 1 91 ? -13.802 4.613 14.260 1.00 76.00 91 GLU A O 1
ATOM 724 N N . PHE A 1 92 ? -11.923 3.913 13.268 1.00 74.94 92 PHE A N 1
ATOM 725 C CA . PHE A 1 92 ? -12.035 2.552 13.786 1.00 74.94 92 PHE A CA 1
ATOM 726 C C . PHE A 1 92 ? -11.560 2.422 15.237 1.00 74.94 92 PHE A C 1
ATOM 728 O O . PHE A 1 92 ? -12.205 1.732 16.026 1.00 74.94 92 PHE A O 1
ATOM 735 N N . ASP A 1 93 ? -10.475 3.100 15.612 1.00 76.44 93 ASP A N 1
ATOM 736 C CA . ASP A 1 93 ? -9.920 3.018 16.969 1.00 76.44 93 ASP A CA 1
ATOM 737 C C . ASP A 1 93 ? -10.817 3.648 18.052 1.00 76.44 93 ASP A C 1
ATOM 739 O O . ASP A 1 93 ? -10.985 3.021 19.105 1.00 76.44 93 ASP A O 1
ATOM 743 N N . PRO A 1 94 ? -11.453 4.819 17.832 1.00 77.44 94 PRO A N 1
ATOM 744 C CA . PRO A 1 94 ? -12.392 5.385 18.799 1.00 77.44 94 PRO A CA 1
ATOM 745 C C . PRO A 1 94 ? -13.636 4.508 18.988 1.00 77.44 94 PRO A C 1
ATOM 747 O O . PRO A 1 94 ? -14.033 4.248 20.124 1.00 77.44 94 PRO A O 1
ATOM 750 N N . GLU A 1 95 ? -14.212 3.988 17.895 1.00 75.25 95 GLU A N 1
ATOM 751 C CA . GLU A 1 95 ? -15.367 3.079 17.957 1.00 75.25 95 GLU A CA 1
ATOM 752 C C . GLU A 1 95 ? -15.011 1.773 18.690 1.00 75.25 95 GLU A C 1
ATOM 754 O O . GLU A 1 95 ? -15.771 1.302 19.539 1.00 75.25 95 GLU A O 1
ATOM 759 N N . ALA A 1 96 ? -13.823 1.210 18.442 1.00 75.69 96 ALA A N 1
ATOM 760 C CA . ALA A 1 96 ? -13.348 0.018 19.143 1.00 75.69 96 ALA A CA 1
ATOM 761 C C . ALA A 1 96 ? -13.095 0.269 20.642 1.00 75.69 96 ALA A C 1
ATOM 763 O O . ALA A 1 96 ? -13.362 -0.604 21.475 1.00 75.69 96 ALA A O 1
ATOM 764 N N . ALA A 1 97 ? -12.571 1.445 21.003 1.00 77.75 97 ALA A N 1
ATOM 765 C CA . ALA A 1 97 ? -12.358 1.832 22.394 1.00 77.75 97 ALA A CA 1
ATOM 766 C C . ALA A 1 97 ? -13.682 1.975 23.159 1.00 77.75 97 ALA A C 1
ATOM 768 O O . ALA A 1 97 ? -13.771 1.516 24.300 1.00 77.75 97 ALA A O 1
ATOM 769 N N . GLU A 1 98 ? -14.708 2.538 22.522 1.00 78.06 98 GLU A N 1
ATOM 770 C CA . GLU A 1 98 ? -16.039 2.707 23.106 1.00 78.06 98 GLU A CA 1
ATOM 771 C C . GLU A 1 98 ? -16.730 1.355 23.353 1.00 78.06 98 GLU A C 1
ATOM 773 O O . GLU A 1 98 ? -17.206 1.093 24.457 1.00 78.06 98 GLU A O 1
ATOM 778 N N . ILE A 1 99 ? -16.691 0.438 22.377 1.00 73.00 99 ILE A N 1
ATOM 779 C CA . ILE A 1 99 ? -17.255 -0.919 22.524 1.00 73.00 99 ILE A CA 1
ATOM 780 C C . ILE A 1 99 ? -16.578 -1.668 23.679 1.00 73.00 99 ILE A C 1
ATOM 782 O O . ILE A 1 99 ? -17.246 -2.288 24.506 1.00 73.00 99 ILE A O 1
ATOM 786 N N . ARG A 1 100 ? -15.248 -1.579 23.784 1.00 73.56 100 ARG A N 1
ATOM 787 C CA . ARG A 1 100 ? -14.488 -2.221 24.866 1.00 73.56 100 ARG A CA 1
ATOM 788 C C . ARG A 1 100 ? -14.833 -1.650 26.244 1.00 73.56 100 ARG A C 1
ATOM 790 O O . ARG A 1 100 ? -14.906 -2.417 27.198 1.00 73.56 100 ARG A O 1
ATOM 797 N N . ARG A 1 101 ? -15.069 -0.338 26.362 1.00 76.12 101 ARG A N 1
ATOM 798 C CA . ARG A 1 101 ? -15.521 0.287 27.620 1.00 76.12 101 ARG A CA 1
ATOM 799 C C . ARG A 1 101 ? -16.923 -0.165 28.027 1.00 76.12 101 ARG A C 1
ATOM 801 O O . ARG A 1 101 ? -17.175 -0.293 29.218 1.00 76.12 101 ARG A O 1
ATOM 808 N N . GLN A 1 102 ? -17.812 -0.403 27.065 1.00 70.94 102 GLN A N 1
ATOM 809 C CA . GLN A 1 102 ? -19.185 -0.842 27.334 1.00 70.94 102 GLN A CA 1
ATOM 810 C C . GLN A 1 102 ? -19.270 -2.307 27.776 1.00 70.94 102 GLN A C 1
ATOM 812 O O . GLN A 1 102 ? -20.126 -2.629 28.585 1.00 70.94 102 GLN A O 1
ATOM 817 N N . VAL A 1 103 ? -18.383 -3.177 27.283 1.00 67.88 103 VAL A N 1
ATOM 818 C CA . VAL A 1 103 ? -18.368 -4.609 27.648 1.00 67.88 103 VAL A CA 1
ATOM 819 C C . VAL A 1 103 ? -17.590 -4.892 28.945 1.00 67.88 103 VAL A C 1
ATOM 821 O O . VAL A 1 103 ? -17.804 -5.923 29.572 1.00 67.88 103 VAL A O 1
ATOM 824 N N . LEU A 1 104 ? -16.668 -4.007 29.348 1.00 62.31 104 LEU A N 1
ATOM 825 C CA . LEU A 1 104 ? -15.887 -4.139 30.592 1.00 62.31 104 LEU A CA 1
ATOM 826 C C . LEU A 1 104 ? -16.509 -3.426 31.807 1.00 62.31 104 LEU A C 1
ATOM 828 O O . LEU A 1 104 ? -15.934 -3.500 32.894 1.00 62.31 104 LEU A O 1
ATOM 832 N N . LYS A 1 105 ? -17.627 -2.719 31.620 1.00 51.00 105 LYS A N 1
ATOM 833 C CA . LYS A 1 105 ? -18.490 -2.254 32.714 1.00 51.00 105 LYS A CA 1
ATOM 834 C C . LYS A 1 105 ? -19.416 -3.381 33.148 1.00 51.00 105 LYS A C 1
ATOM 836 O O . LYS A 1 105 ? -19.637 -3.479 34.371 1.00 51.00 105 LYS A O 1
#

Secondary structure (DSSP, 8-st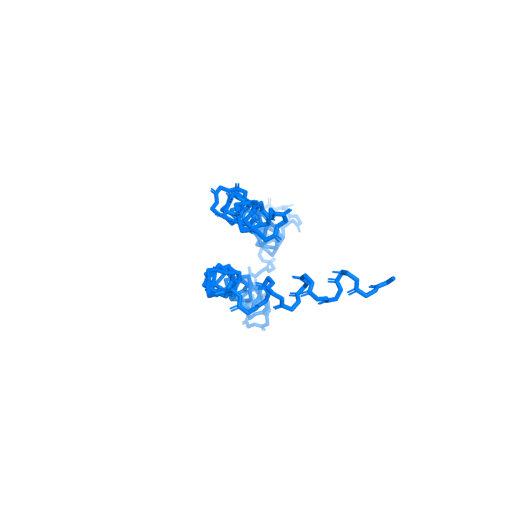ate):
-HHHHHHHHHHHH-HHHHHHHHHHHHHHHHHHHHHHHHHHHHHHHHHH-HHHHTSBSSTT---BTHHHHHHHHHHHHHHHHHHHHHHIIIIIHHHHHHHHHHH--

Foldseek 3Di:
DPVVVVLVVVLVPDVLNVVLVVVLVVLVVVLVVVLVVLVVVLVCCCVVPVVQQCPAPDVPHNHGNSVVSVVVSVVSNVVSVVVSVVCCVPPRVVSVVVSSVVSVD

Sequence (105 aa):
MQKHAASYAQIRENPRFQALVGKRNRYAFALSALIVCAYFSYILLIAFRPDWMARPLAAGMTINLGIPFGLGIIVLTVLLTALYVRRANREFDPEAAEIRRQVLK

Organism: NCBI:txid146940